Protein AF-V5NMB7-F1 (afdb_monomer)

Radius of gyration: 21.61 Å; Cα contacts (8 Å, |Δi|>4): 134; chains: 1; bounding box: 45×35×63 Å

pLDDT: mean 94.4, std 3.82, range [78.25, 98.12]

Structure (mmCIF, N/CA/C/O backbone):
data_AF-V5NMB7-F1
#
_entry.id   AF-V5NMB7-F1
#
loop_
_atom_site.group_PDB
_atom_site.id
_atom_site.type_symbol
_atom_site.label_atom_id
_atom_site.label_alt_id
_atom_site.label_comp_id
_atom_site.label_asym_id
_atom_site.label_entity_id
_atom_site.label_seq_id
_atom_site.pdbx_PDB_ins_code
_atom_site.Cartn_x
_atom_site.Cartn_y
_atom_site.Cartn_z
_atom_site.occupancy
_atom_site.B_iso_or_equiv
_atom_site.auth_seq_id
_atom_site.auth_comp_id
_atom_site.auth_asym_id
_atom_site.auth_atom_id
_atom_site.pdbx_PDB_model_num
ATOM 1 N N . MET A 1 1 ? -9.834 7.068 7.062 1.00 88.38 1 MET A N 1
ATOM 2 C CA . MET A 1 1 ? -8.842 6.487 7.999 1.00 88.38 1 MET A CA 1
ATOM 3 C C . MET A 1 1 ? -8.602 7.388 9.210 1.00 88.38 1 MET A C 1
ATOM 5 O O . MET A 1 1 ? -8.716 6.887 10.316 1.00 88.38 1 MET A O 1
ATOM 9 N N . SER A 1 2 ? -8.350 8.694 9.045 1.00 93.56 2 SER A N 1
ATOM 10 C CA . SER A 1 2 ? -8.258 9.642 10.178 1.00 93.56 2 SER A CA 1
ATOM 11 C C . SER A 1 2 ? -9.502 9.631 11.075 1.00 93.56 2 SER A C 1
ATOM 13 O O . SER A 1 2 ? -9.373 9.558 12.288 1.00 93.56 2 SER A O 1
ATOM 15 N N . GLU A 1 3 ? -10.694 9.597 10.480 1.00 96.88 3 GLU A N 1
ATOM 16 C CA . GLU A 1 3 ? -11.967 9.480 11.206 1.00 96.88 3 GLU A CA 1
ATOM 17 C C . GLU A 1 3 ? -12.071 8.182 12.029 1.00 96.88 3 GLU A C 1
ATOM 19 O O . GLU A 1 3 ? -12.501 8.206 13.176 1.00 96.88 3 GLU A O 1
ATOM 24 N N . MET A 1 4 ? -11.595 7.048 11.498 1.00 95.44 4 MET A N 1
ATOM 25 C CA . MET A 1 4 ? -11.553 5.784 12.252 1.00 95.44 4 MET A CA 1
ATOM 26 C C . MET A 1 4 ? -10.613 5.877 13.459 1.00 95.44 4 MET A C 1
ATOM 28 O O . MET A 1 4 ? -10.926 5.340 14.517 1.00 95.44 4 MET A O 1
ATOM 32 N N . ILE A 1 5 ? -9.472 6.560 13.308 1.00 96.12 5 ILE A N 1
ATOM 33 C CA . ILE A 1 5 ? -8.516 6.791 14.401 1.00 96.12 5 ILE A CA 1
ATOM 34 C C . ILE A 1 5 ? -9.138 7.700 15.467 1.00 96.12 5 ILE A C 1
ATOM 36 O O . ILE A 1 5 ? -9.003 7.411 16.655 1.00 96.12 5 ILE A O 1
ATOM 40 N N . ASP A 1 6 ? -9.842 8.759 15.058 1.00 96.38 6 ASP A N 1
ATOM 41 C CA . ASP A 1 6 ? -10.541 9.665 15.974 1.00 96.38 6 ASP A CA 1
ATOM 42 C C . ASP A 1 6 ? -11.610 8.920 16.787 1.00 96.38 6 ASP A C 1
ATOM 44 O O . ASP A 1 6 ? -11.565 8.921 18.019 1.00 96.38 6 ASP A O 1
ATOM 48 N N . TYR A 1 7 ? -12.489 8.157 16.128 1.00 97.50 7 TYR A N 1
ATOM 49 C CA . TYR A 1 7 ? -13.471 7.327 16.829 1.00 97.50 7 TYR A CA 1
ATOM 50 C C . TYR A 1 7 ? -12.817 6.283 17.740 1.00 97.50 7 TYR A C 1
ATOM 52 O O . TYR A 1 7 ? -13.230 6.122 18.888 1.00 97.50 7 TYR A O 1
ATOM 60 N N . ALA A 1 8 ? -11.765 5.599 17.287 1.00 97.25 8 ALA A N 1
ATOM 61 C CA . ALA A 1 8 ? -11.041 4.642 18.120 1.00 97.25 8 ALA A CA 1
ATOM 62 C C . ALA A 1 8 ? -10.411 5.308 19.358 1.00 97.25 8 ALA A C 1
ATOM 64 O O . ALA A 1 8 ? -10.400 4.714 20.439 1.00 97.25 8 ALA A O 1
ATOM 65 N N . LYS A 1 9 ? -9.940 6.557 19.244 1.00 96.19 9 LYS A N 1
ATOM 66 C CA . LYS A 1 9 ? -9.441 7.346 20.378 1.00 96.19 9 LYS A CA 1
ATOM 67 C C . LYS A 1 9 ? -10.559 7.746 21.341 1.00 96.19 9 LYS A C 1
ATOM 69 O O . LYS A 1 9 ? -10.348 7.670 22.555 1.00 96.19 9 LYS A O 1
ATOM 74 N N . GLN A 1 10 ? -11.711 8.169 20.820 1.00 97.12 10 GLN A N 1
ATOM 75 C CA . GLN A 1 10 ? -12.894 8.535 21.611 1.00 97.12 10 GLN A CA 1
ATOM 76 C C . GLN A 1 10 ? -13.453 7.333 22.382 1.00 97.12 10 GLN A C 1
ATOM 78 O O . GLN A 1 10 ? -13.826 7.465 23.544 1.00 97.12 10 GLN A O 1
ATOM 83 N N . LEU A 1 11 ? -13.431 6.147 21.768 1.00 97.56 11 LEU A N 1
ATOM 84 C CA . LEU A 1 11 ? -13.843 4.881 22.382 1.00 97.56 11 LEU A CA 1
ATOM 85 C C . LEU A 1 11 ? -12.781 4.273 23.317 1.00 97.56 11 LEU A C 1
ATOM 87 O O 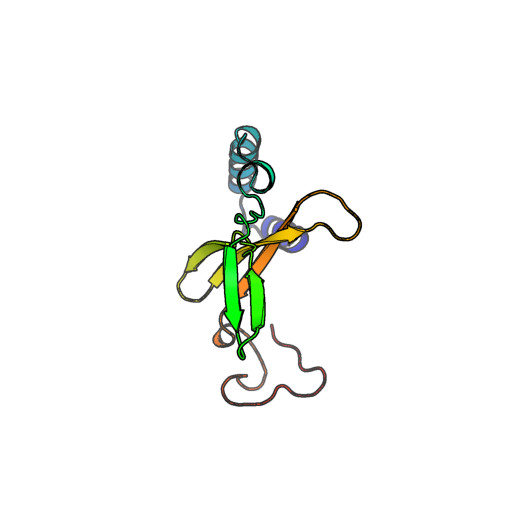. LEU A 1 11 ? -13.021 3.226 23.912 1.00 97.56 11 LEU A O 1
ATOM 91 N N . GLY A 1 12 ? -11.603 4.892 23.445 1.00 96.69 12 GLY A N 1
ATOM 92 C CA . GLY A 1 12 ? -10.519 4.403 24.304 1.00 96.69 12 GLY A CA 1
ATOM 93 C C . GLY A 1 12 ? -9.778 3.168 23.777 1.00 96.69 12 GLY A C 1
ATOM 94 O O . GLY A 1 12 ? -8.996 2.580 24.516 1.00 96.69 12 GLY A O 1
ATOM 95 N N . LEU A 1 13 ? -9.983 2.789 22.510 1.00 97.31 13 LEU A N 1
ATOM 96 C CA . LEU A 1 13 ? -9.273 1.683 21.848 1.00 97.31 13 LEU A CA 1
ATOM 97 C C . LEU A 1 13 ? -7.819 2.049 21.514 1.00 97.31 13 LEU A C 1
ATOM 99 O O . LEU A 1 13 ? -6.967 1.175 21.394 1.00 97.31 13 LEU A O 1
ATOM 103 N N . ILE A 1 14 ? -7.539 3.346 21.370 1.00 96.62 14 ILE A N 1
ATOM 104 C CA . ILE A 1 14 ? -6.195 3.900 21.195 1.00 96.62 14 ILE A CA 1
ATOM 105 C C . ILE A 1 14 ? -5.903 4.811 22.390 1.00 96.62 14 ILE A C 1
ATOM 107 O O . ILE A 1 14 ? -6.714 5.673 22.744 1.00 96.62 14 ILE A O 1
ATOM 111 N N . SER A 1 15 ? -4.742 4.645 23.025 1.00 96.56 15 SER A N 1
ATOM 112 C CA . SER A 1 15 ? -4.322 5.537 24.110 1.00 96.56 15 SER A CA 1
ATOM 113 C C . SER A 1 15 ? -3.740 6.847 23.564 1.00 96.56 15 SER A C 1
ATOM 115 O O . SER A 1 15 ? -3.290 6.921 22.419 1.00 96.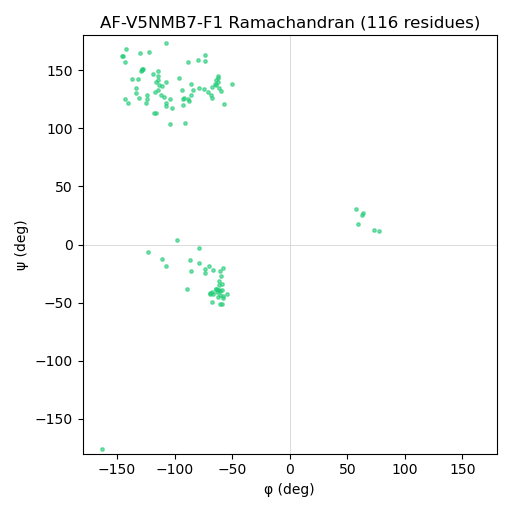56 15 SER A O 1
ATOM 117 N N . LEU A 1 16 ? -3.726 7.903 24.384 1.00 96.44 16 LEU A N 1
ATOM 118 C CA . LEU A 1 16 ? -3.032 9.145 24.018 1.00 96.44 16 LEU A CA 1
ATOM 119 C C . LEU A 1 16 ? -1.528 8.898 23.815 1.00 96.44 16 LEU A C 1
ATOM 121 O O . LEU A 1 16 ? -0.950 9.389 22.851 1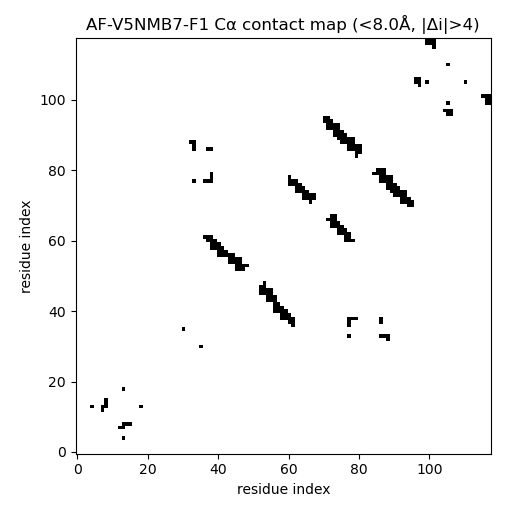.00 96.44 16 LEU A O 1
ATOM 125 N N . GLU A 1 17 ? -0.932 8.062 24.664 1.00 97.44 17 GLU A N 1
ATOM 126 C CA . GLU A 1 17 ? 0.480 7.689 24.589 1.00 97.44 17 GLU A CA 1
ATOM 127 C C . GLU A 1 17 ? 0.841 7.040 23.242 1.00 97.44 17 GLU A C 1
ATOM 129 O O . GLU A 1 17 ? 1.880 7.356 22.662 1.00 97.44 17 GLU A O 1
ATOM 134 N N . ASN A 1 18 ? -0.031 6.188 22.680 1.00 95.69 18 ASN A N 1
ATOM 135 C CA . ASN A 1 18 ? 0.189 5.617 21.346 1.00 95.69 18 ASN A CA 1
ATOM 136 C C . ASN A 1 18 ? 0.329 6.711 20.276 1.00 95.69 18 ASN A C 1
ATOM 138 O O . ASN A 1 18 ? 1.229 6.632 19.441 1.00 95.69 18 ASN A O 1
ATOM 142 N N . LEU A 1 19 ? -0.533 7.732 20.309 1.00 96.69 19 LEU A N 1
ATOM 143 C CA . LEU A 1 19 ? -0.501 8.835 19.345 1.00 96.69 19 LEU A CA 1
ATOM 144 C C . LEU A 1 19 ? 0.738 9.716 19.533 1.00 96.69 19 LEU A C 1
ATOM 146 O O . LEU A 1 19 ? 1.388 10.075 18.553 1.00 96.69 19 LEU A O 1
ATOM 150 N N . GLU A 1 20 ? 1.109 10.014 20.779 1.00 97.69 20 GLU A N 1
ATOM 151 C CA . GLU A 1 20 ? 2.327 10.771 21.092 1.00 97.69 20 GLU A CA 1
ATOM 152 C C . GLU A 1 20 ? 3.592 10.044 20.626 1.00 97.69 20 GLU A C 1
ATOM 154 O O . GLU A 1 20 ? 4.521 10.667 20.108 1.00 97.69 20 GLU A O 1
ATOM 159 N N . ASN A 1 21 ? 3.633 8.720 20.775 1.00 97.50 21 ASN A N 1
ATOM 160 C CA . ASN A 1 21 ? 4.750 7.906 20.311 1.00 97.50 21 ASN A CA 1
ATOM 161 C C . ASN A 1 21 ? 4.847 7.895 18.781 1.00 97.50 21 ASN A C 1
ATOM 163 O O . ASN A 1 21 ? 5.950 8.024 18.246 1.00 97.50 21 ASN A O 1
ATOM 167 N N . ILE A 1 22 ? 3.713 7.808 18.074 1.00 96.88 22 ILE A N 1
ATOM 168 C CA . ILE A 1 22 ? 3.675 7.919 16.609 1.00 96.88 22 ILE A CA 1
ATOM 169 C C . ILE A 1 22 ? 4.164 9.302 16.165 1.00 96.88 22 ILE A C 1
ATOM 171 O O . ILE A 1 22 ? 5.000 9.384 15.268 1.00 96.88 22 ILE A O 1
ATOM 175 N N . LEU A 1 23 ? 3.717 10.381 16.814 1.00 97.31 23 LEU A N 1
ATOM 176 C CA . LEU A 1 23 ? 4.166 11.738 16.496 1.00 97.31 23 LEU A CA 1
ATOM 177 C C . LEU A 1 23 ? 5.686 11.879 16.660 1.00 97.31 23 LEU A C 1
ATOM 179 O O . LEU A 1 23 ? 6.374 12.256 15.714 1.00 97.31 23 LEU A O 1
ATOM 183 N N . LYS A 1 24 ? 6.228 11.476 17.817 1.00 97.75 24 LYS A N 1
ATOM 184 C CA . LYS A 1 24 ? 7.678 11.499 18.087 1.00 97.75 24 LYS A CA 1
ATOM 185 C C . LYS A 1 24 ? 8.473 10.655 17.091 1.00 97.75 24 LYS A C 1
ATOM 187 O O . LYS A 1 24 ? 9.626 10.972 16.797 1.00 97.75 24 LYS A O 1
ATOM 192 N N . TYR A 1 25 ? 7.901 9.547 16.618 1.00 97.06 25 TYR A N 1
ATOM 193 C CA . TYR A 1 25 ? 8.510 8.731 15.575 1.00 97.06 25 TYR A CA 1
ATOM 194 C C . TYR A 1 25 ? 8.544 9.483 14.240 1.00 97.06 25 TYR A C 1
ATOM 196 O O . TYR A 1 25 ? 9.613 9.553 13.632 1.00 97.06 25 TYR A O 1
ATOM 204 N N . LEU A 1 26 ? 7.420 10.069 13.813 1.00 96.31 26 LEU A N 1
ATOM 205 C CA . LEU A 1 26 ? 7.290 10.799 12.548 1.00 96.31 26 LEU A CA 1
ATOM 206 C C . LEU A 1 26 ? 8.192 12.037 12.490 1.00 96.31 26 LEU A C 1
ATOM 208 O O . LEU A 1 26 ? 8.849 12.254 11.478 1.00 96.31 26 LEU A O 1
ATOM 212 N N . GLU A 1 27 ? 8.309 12.792 13.584 1.00 96.88 27 GLU A N 1
ATOM 213 C CA . GLU A 1 27 ? 9.181 13.977 13.676 1.00 96.88 27 GLU A CA 1
ATOM 214 C C . GLU A 1 27 ? 10.665 13.664 13.431 1.00 96.88 27 GLU A C 1
ATOM 216 O O . GLU A 1 27 ? 11.431 14.523 12.994 1.00 96.88 27 GLU A O 1
ATOM 221 N N . LYS A 1 28 ? 11.092 12.427 13.707 1.00 96.56 28 LYS A N 1
ATOM 222 C CA . LYS A 1 28 ? 12.474 11.981 13.490 1.00 96.56 28 LYS A CA 1
ATOM 223 C C . LYS A 1 28 ? 12.717 11.461 12.074 1.00 96.56 28 LYS A C 1
ATOM 225 O O . LYS A 1 28 ? 13.880 11.268 11.708 1.00 96.56 28 LYS A O 1
ATOM 230 N N . GLN A 1 29 ? 11.666 11.206 11.292 1.00 95.19 29 GLN A N 1
ATOM 231 C CA . GLN A 1 29 ? 11.815 10.617 9.966 1.00 95.19 29 GLN A CA 1
ATOM 232 C C . GLN A 1 29 ? 12.350 11.636 8.964 1.00 95.19 29 GLN A 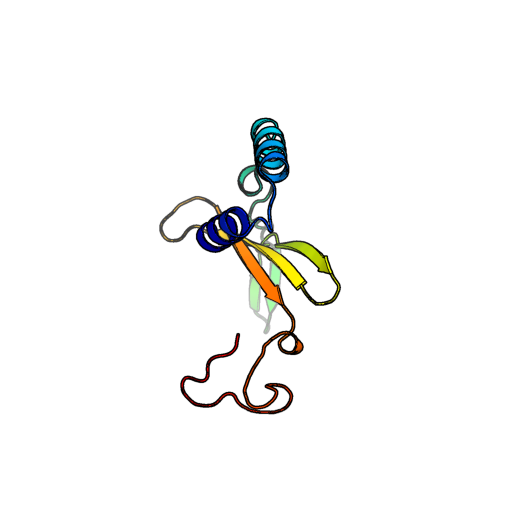C 1
ATOM 234 O O . GLN A 1 29 ? 11.885 12.768 8.870 1.00 95.19 29 GLN A O 1
ATOM 239 N N . LYS A 1 30 ? 13.343 11.197 8.191 1.00 93.88 30 LYS A N 1
ATOM 240 C CA . LYS A 1 30 ? 13.931 11.957 7.075 1.00 93.88 30 LYS A CA 1
ATOM 241 C C . LYS A 1 30 ? 13.861 11.205 5.749 1.00 93.88 30 LYS A C 1
ATOM 243 O O . LYS A 1 30 ? 14.264 11.738 4.724 1.00 93.88 30 LYS A O 1
ATOM 248 N N . GLN A 1 31 ? 13.414 9.951 5.784 1.00 92.50 31 GLN A N 1
ATOM 249 C CA . GLN A 1 31 ? 13.319 9.087 4.618 1.00 92.50 31 GLN A CA 1
ATOM 250 C C . GLN A 1 31 ? 11.861 9.001 4.196 1.00 92.50 31 GLN A C 1
ATOM 252 O O . GLN A 1 31 ? 11.061 8.310 4.824 1.00 92.50 31 GLN A O 1
ATOM 257 N N . PHE A 1 32 ? 11.527 9.718 3.129 1.00 91.50 32 PHE A N 1
ATOM 258 C CA . PHE A 1 32 ? 10.207 9.662 2.521 1.00 91.50 32 PHE A CA 1
ATOM 259 C C . PHE A 1 32 ? 10.221 8.695 1.345 1.00 91.50 32 PHE A C 1
ATOM 261 O O . PHE A 1 32 ? 11.204 8.595 0.610 1.00 91.50 32 PHE A O 1
ATOM 268 N N . ILE A 1 33 ? 9.119 7.973 1.167 1.00 92.44 33 ILE A N 1
ATOM 269 C CA . ILE A 1 33 ? 8.989 6.964 0.113 1.00 92.44 33 ILE A CA 1
ATOM 270 C C . ILE A 1 33 ? 9.220 7.595 -1.267 1.00 92.44 33 ILE A C 1
ATOM 272 O O . ILE A 1 33 ? 10.000 7.072 -2.057 1.00 92.44 33 ILE A O 1
ATOM 276 N N . GLU A 1 34 ? 8.607 8.748 -1.531 1.00 87.56 34 GLU A N 1
ATOM 277 C CA . GLU A 1 34 ? 8.700 9.428 -2.830 1.00 87.56 34 GLU A CA 1
ATOM 278 C C . GLU A 1 34 ? 10.111 9.948 -3.151 1.00 87.56 34 GLU A C 1
ATOM 280 O O . GLU A 1 34 ? 10.449 10.089 -4.323 1.00 87.56 34 GLU A O 1
ATOM 285 N N . ASP A 1 35 ? 10.954 10.160 -2.135 1.00 89.12 35 ASP A N 1
ATOM 286 C CA . ASP A 1 35 ? 12.349 10.585 -2.315 1.00 89.12 35 ASP A CA 1
ATOM 287 C C . ASP A 1 35 ? 13.303 9.404 -2.551 1.00 89.12 35 ASP A C 1
ATOM 289 O O . ASP A 1 35 ? 14.395 9.579 -3.089 1.00 89.12 35 ASP A O 1
ATOM 293 N N . ASN A 1 36 ? 12.917 8.198 -2.123 1.00 90.75 36 ASN A N 1
ATOM 294 C CA . ASN A 1 36 ? 13.787 7.017 -2.127 1.00 90.75 36 ASN A CA 1
ATOM 295 C C . ASN A 1 36 ? 13.406 5.989 -3.202 1.00 90.75 36 ASN A C 1
ATOM 297 O O . ASN A 1 36 ? 14.231 5.149 -3.563 1.00 90.75 36 ASN A O 1
ATOM 301 N N . PHE A 1 37 ? 12.184 6.050 -3.733 1.00 91.56 37 PHE A N 1
ATOM 302 C CA . PHE A 1 37 ? 11.688 5.115 -4.738 1.00 91.56 37 PHE A CA 1
ATOM 303 C C . PHE A 1 37 ? 11.196 5.864 -5.972 1.00 91.56 37 PHE A C 1
ATOM 305 O O . PHE A 1 37 ? 10.282 6.680 -5.903 1.00 91.56 37 PHE A O 1
ATOM 312 N N . MET A 1 38 ? 11.788 5.547 -7.125 1.00 90.56 38 MET A N 1
ATOM 313 C CA . MET A 1 38 ? 11.493 6.210 -8.393 1.00 90.56 38 MET A CA 1
ATOM 314 C C . MET A 1 38 ? 11.158 5.198 -9.483 1.00 90.56 38 MET A C 1
ATOM 316 O O . MET A 1 38 ? 11.674 4.078 -9.504 1.00 90.56 38 MET A O 1
ATOM 320 N N . ILE A 1 39 ? 10.327 5.625 -10.430 1.00 94.06 39 ILE A N 1
ATOM 321 C CA . ILE A 1 39 ? 10.103 4.889 -11.672 1.00 94.06 39 ILE A CA 1
ATOM 322 C C . ILE A 1 39 ? 11.385 4.962 -12.498 1.00 94.06 39 ILE A C 1
ATOM 324 O O . ILE A 1 39 ? 11.928 6.044 -12.727 1.00 94.06 39 ILE A O 1
ATOM 328 N N . THR A 1 40 ? 11.871 3.811 -12.952 1.00 94.50 40 THR A N 1
ATOM 329 C CA . THR A 1 40 ? 13.103 3.730 -13.745 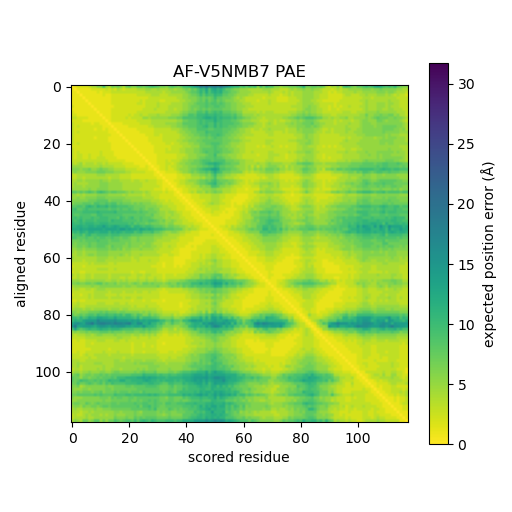1.00 94.50 40 THR A CA 1
ATOM 330 C C . THR A 1 40 ? 12.803 3.262 -15.158 1.00 94.50 40 THR A C 1
ATOM 332 O O . THR A 1 40 ? 11.854 2.514 -15.395 1.00 94.50 40 THR A O 1
ATOM 335 N N . ARG A 1 41 ? 13.615 3.717 -16.114 1.00 95.50 41 ARG A N 1
ATOM 336 C CA . ARG A 1 41 ? 13.554 3.300 -17.515 1.00 95.50 41 ARG A CA 1
ATOM 337 C C . ARG A 1 41 ? 14.909 2.754 -17.937 1.00 95.50 41 ARG A C 1
ATOM 339 O O . ARG A 1 41 ? 15.926 3.432 -17.804 1.00 95.50 41 ARG A O 1
ATOM 346 N N . GLU A 1 42 ? 14.916 1.536 -18.456 1.00 96.56 42 GLU A N 1
ATOM 347 C CA . GLU A 1 42 ? 16.129 0.903 -18.965 1.00 96.56 42 GLU A CA 1
ATOM 348 C C . GLU A 1 42 ? 16.559 1.506 -20.308 1.00 96.56 42 GLU A C 1
ATOM 350 O O . GLU A 1 42 ? 15.753 2.054 -21.066 1.00 96.56 42 GLU A O 1
ATOM 355 N N . ARG A 1 43 ? 17.845 1.365 -20.645 1.00 96.69 43 ARG A N 1
ATOM 356 C CA . ARG A 1 43 ? 18.343 1.728 -21.979 1.00 96.69 43 ARG A CA 1
ATOM 357 C C . ARG A 1 43 ? 17.676 0.869 -23.052 1.00 96.69 43 ARG A C 1
ATOM 359 O O . ARG A 1 43 ? 17.455 -0.323 -22.837 1.00 96.69 43 ARG A O 1
ATOM 366 N N . PHE A 1 44 ? 17.432 1.477 -24.209 1.00 97.56 44 PHE A N 1
ATOM 367 C CA . PHE A 1 44 ? 16.900 0.784 -25.374 1.00 97.56 44 PHE A CA 1
ATOM 368 C C . PHE A 1 44 ? 17.852 -0.310 -25.861 1.00 97.56 44 PHE A C 1
ATOM 370 O O . PHE A 1 44 ? 19.076 -0.162 -25.807 1.00 97.56 44 PHE A O 1
ATOM 377 N N . ARG A 1 45 ? 17.277 -1.417 -26.328 1.00 96.75 45 ARG A N 1
ATOM 378 C CA . ARG A 1 45 ? 17.995 -2.530 -26.952 1.00 96.75 45 ARG A CA 1
ATOM 379 C C . ARG A 1 45 ? 17.230 -2.992 -28.180 1.00 96.75 45 ARG A C 1
ATOM 381 O O . ARG A 1 45 ? 16.001 -3.040 -28.148 1.00 96.75 45 ARG A O 1
ATOM 388 N N . LEU A 1 46 ? 17.961 -3.365 -29.226 1.00 97.44 46 LEU A N 1
ATOM 389 C CA . LEU A 1 46 ? 17.370 -3.978 -30.408 1.00 97.44 46 LEU A CA 1
ATOM 390 C C . LEU A 1 46 ? 16.649 -5.275 -30.014 1.00 97.44 46 LEU A C 1
ATOM 392 O O . LEU A 1 46 ? 17.197 -6.107 -29.284 1.00 97.44 46 LEU A O 1
ATOM 396 N N . HIS A 1 47 ? 15.421 -5.435 -30.484 1.00 97.50 47 HIS A N 1
ATOM 397 C CA . HIS A 1 47 ? 14.567 -6.574 -30.207 1.00 97.50 47 HIS A CA 1
ATOM 398 C C . HIS A 1 47 ? 13.804 -6.971 -31.469 1.00 97.50 47 HIS A C 1
ATOM 400 O O . HIS A 1 47 ? 13.055 -6.173 -32.023 1.00 97.50 47 HIS A O 1
ATOM 406 N N . GLN A 1 48 ? 13.981 -8.215 -31.902 1.00 97.62 48 GLN A N 1
ATOM 407 C CA . GLN A 1 48 ? 13.280 -8.779 -33.050 1.00 97.62 48 GLN A CA 1
ATOM 408 C C . GLN A 1 48 ? 11.958 -9.407 -32.615 1.00 97.62 48 GLN A C 1
ATOM 410 O O . GLN A 1 48 ? 11.940 -10.290 -31.754 1.00 97.62 48 GLN A O 1
ATOM 415 N N . PHE A 1 49 ? 10.859 -8.985 -33.237 1.00 97.00 49 PHE A N 1
ATOM 416 C CA . PHE A 1 49 ? 9.533 -9.553 -33.010 1.00 97.00 49 PHE A CA 1
ATOM 417 C C . PHE A 1 49 ? 8.745 -9.595 -34.323 1.00 97.00 49 PHE A C 1
ATOM 419 O O . PHE A 1 49 ? 8.606 -8.588 -35.011 1.00 97.00 49 PHE A O 1
ATOM 426 N N . GLY A 1 50 ? 8.249 -10.777 -34.705 1.00 96.62 50 GLY A N 1
ATOM 427 C CA . GLY A 1 50 ? 7.500 -10.946 -35.958 1.00 96.62 50 GLY A CA 1
ATOM 428 C C . GLY A 1 50 ? 8.313 -10.673 -37.234 1.00 96.62 50 GLY A C 1
ATOM 429 O O . GLY A 1 50 ? 7.734 -10.275 -38.238 1.00 96.62 50 GLY A O 1
ATOM 430 N N . GLY A 1 51 ? 9.639 -10.852 -37.195 1.00 96.44 51 GLY A N 1
ATOM 431 C CA . GLY A 1 51 ? 10.537 -10.578 -38.327 1.00 96.44 51 GLY A CA 1
ATOM 432 C C . GLY A 1 51 ? 10.855 -9.094 -38.548 1.00 96.44 51 GLY A C 1
ATOM 433 O O . GLY A 1 51 ? 11.403 -8.744 -39.591 1.00 96.44 51 GLY A O 1
ATOM 434 N N . MET A 1 52 ? 10.499 -8.229 -37.595 1.00 97.69 52 MET A N 1
ATOM 435 C CA . MET A 1 52 ? 10.797 -6.797 -37.603 1.00 97.69 52 MET A CA 1
ATOM 436 C C . MET A 1 52 ? 11.661 -6.409 -36.397 1.00 97.69 52 MET A C 1
ATOM 438 O O . MET A 1 52 ? 11.514 -6.967 -35.307 1.00 97.69 52 MET A O 1
ATOM 442 N N . ASP A 1 53 ? 12.531 -5.419 -36.598 1.00 97.81 53 ASP A N 1
ATOM 443 C CA . ASP A 1 53 ? 13.376 -4.823 -35.562 1.00 97.81 53 ASP A CA 1
ATOM 444 C C . ASP A 1 53 ? 12.637 -3.727 -34.779 1.00 97.81 53 ASP A C 1
ATOM 446 O O . ASP A 1 53 ? 12.044 -2.820 -35.365 1.00 97.81 53 ASP A O 1
ATOM 450 N N . PHE A 1 54 ? 12.736 -3.769 -33.449 1.00 98.12 54 PHE A N 1
ATOM 451 C CA . PHE A 1 54 ? 12.230 -2.751 -32.526 1.00 98.12 54 PHE A CA 1
ATOM 452 C C . PHE A 1 54 ? 13.318 -2.287 -31.557 1.00 98.12 54 PHE A C 1
ATOM 454 O O . PHE A 1 54 ? 14.179 -3.065 -31.151 1.00 98.12 54 PHE A O 1
ATOM 461 N N . GLU A 1 55 ? 13.231 -1.042 -31.094 1.00 97.50 55 GLU A N 1
ATOM 462 C CA . GLU A 1 55 ? 13.968 -0.586 -29.915 1.00 97.50 55 GLU A CA 1
ATOM 463 C C . GLU A 1 55 ? 13.112 -0.792 -28.664 1.00 97.50 55 GLU A C 1
ATOM 465 O O . GLU A 1 55 ? 12.164 -0.055 -28.394 1.00 97.50 55 GLU A O 1
ATOM 470 N N . LEU A 1 56 ? 13.444 -1.813 -27.879 1.00 97.25 56 LEU A N 1
ATOM 471 C CA . LEU A 1 56 ? 12.727 -2.143 -26.655 1.00 97.25 56 LEU A CA 1
ATOM 472 C C . LEU A 1 56 ? 13.386 -1.475 -25.447 1.00 97.25 56 LEU A C 1
ATOM 474 O O . LEU A 1 56 ? 14.591 -1.601 -25.234 1.00 97.25 56 LEU A O 1
ATOM 478 N N . SER A 1 57 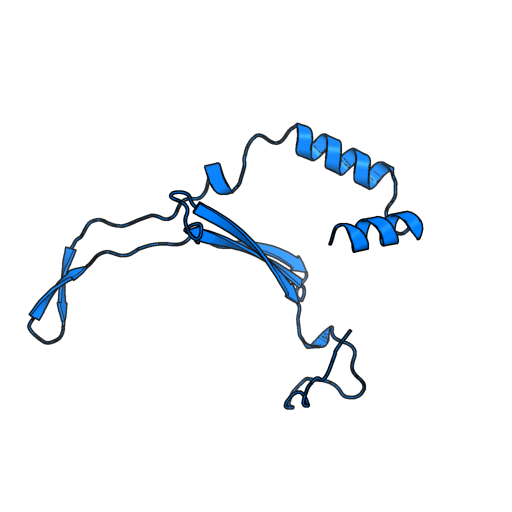? 12.577 -0.840 -24.604 1.00 97.19 57 SER A N 1
ATOM 479 C CA . SER A 1 57 ? 12.945 -0.401 -23.255 1.00 97.19 57 SER A CA 1
ATOM 480 C C . SER A 1 57 ? 11.896 -0.896 -22.260 1.00 97.19 57 SER A C 1
ATOM 482 O O . SER A 1 57 ? 10.725 -1.055 -22.610 1.00 97.19 57 SER A O 1
ATOM 484 N N . ARG A 1 58 ? 12.315 -1.157 -21.018 1.00 97.12 58 ARG A N 1
ATOM 485 C CA . ARG A 1 58 ? 11.426 -1.530 -19.913 1.00 97.12 58 ARG A CA 1
ATOM 486 C C . ARG A 1 58 ? 11.306 -0.379 -18.928 1.00 97.12 58 ARG A C 1
ATOM 488 O O . ARG A 1 58 ? 12.296 0.285 -18.622 1.00 97.12 58 ARG A O 1
ATOM 495 N N . ILE A 1 59 ? 10.090 -0.170 -18.435 1.00 96.00 59 ILE A N 1
ATOM 496 C CA . ILE A 1 59 ? 9.788 0.774 -17.361 1.00 96.00 59 ILE A CA 1
ATOM 497 C C . ILE A 1 59 ? 9.432 -0.042 -16.122 1.00 96.00 59 ILE A C 1
ATOM 499 O O . ILE A 1 59 ? 8.561 -0.910 -16.187 1.00 96.00 59 ILE A O 1
ATOM 503 N N . SER A 1 60 ? 10.104 0.240 -15.010 1.00 95.75 60 SER A N 1
ATOM 504 C CA . SER A 1 60 ? 9.931 -0.474 -13.747 1.00 95.75 60 SER A CA 1
ATOM 505 C C . SER A 1 60 ? 9.288 0.434 -12.708 1.00 95.75 60 SER A C 1
ATOM 507 O O . SER A 1 60 ? 9.770 1.539 -12.452 1.00 95.75 60 SER A O 1
ATOM 509 N N . TYR A 1 61 ? 8.218 -0.066 -12.093 1.00 96.12 61 TYR A N 1
ATOM 510 C CA . TYR A 1 61 ? 7.449 0.616 -11.056 1.00 96.12 61 TYR A CA 1
ATOM 511 C C . TYR A 1 61 ? 7.733 -0.034 -9.698 1.00 96.12 61 TYR A C 1
ATOM 513 O O . TYR A 1 61 ? 7.457 -1.227 -9.547 1.00 96.12 61 TYR A O 1
ATOM 521 N N . PRO A 1 62 ? 8.274 0.706 -8.716 1.00 96.31 62 PRO A N 1
ATOM 522 C CA . PRO A 1 62 ? 8.446 0.184 -7.367 1.00 96.31 62 PRO A CA 1
ATOM 523 C C . PRO A 1 62 ? 7.110 -0.174 -6.700 1.00 96.31 62 PRO A C 1
ATOM 525 O O . PRO A 1 62 ? 6.126 0.566 -6.804 1.00 96.31 62 PRO A O 1
ATOM 528 N N . LEU A 1 63 ? 7.119 -1.293 -5.975 1.00 96.69 63 LEU A N 1
ATOM 529 C CA . LEU A 1 63 ? 6.031 -1.786 -5.135 1.00 96.69 63 LEU A CA 1
ATOM 530 C C . LEU A 1 63 ? 6.602 -2.146 -3.764 1.00 96.69 63 LEU A C 1
ATOM 532 O O . LEU A 1 63 ? 7.549 -2.926 -3.671 1.00 96.69 63 LEU A O 1
ATOM 536 N N . LEU A 1 64 ? 6.019 -1.584 -2.711 1.00 97.62 64 LEU A N 1
ATOM 537 C CA . LEU A 1 64 ? 6.331 -1.913 -1.324 1.00 97.62 64 LEU A CA 1
ATOM 538 C C . LEU A 1 64 ? 5.139 -2.641 -0.711 1.00 97.62 64 LEU A C 1
ATOM 540 O O . LEU A 1 64 ? 4.001 -2.218 -0.900 1.00 97.62 64 LEU A O 1
ATOM 544 N N . ILE A 1 65 ? 5.404 -3.705 0.043 1.00 97.62 65 ILE A N 1
ATOM 545 C CA . ILE A 1 65 ? 4.374 -4.471 0.748 1.00 97.62 65 ILE A CA 1
ATOM 546 C C . ILE A 1 65 ? 4.738 -4.512 2.227 1.00 97.62 65 ILE A C 1
ATOM 548 O O . ILE A 1 65 ? 5.857 -4.885 2.585 1.00 97.62 65 ILE A O 1
ATOM 552 N N . HIS A 1 66 ? 3.785 -4.156 3.082 1.00 97.69 66 HIS A N 1
ATOM 553 C CA . HIS A 1 66 ? 3.876 -4.361 4.519 1.00 97.69 66 HIS A CA 1
ATOM 554 C C . HIS A 1 66 ? 2.748 -5.294 4.963 1.00 97.69 66 HIS A C 1
ATOM 556 O O . HIS A 1 66 ? 1.573 -4.946 4.875 1.00 97.69 66 HIS A O 1
ATOM 562 N N . SER A 1 67 ? 3.108 -6.493 5.418 1.00 97.19 67 SER A N 1
ATOM 563 C CA . SER A 1 67 ? 2.149 -7.448 5.975 1.00 97.19 67 SER A CA 1
ATOM 564 C C . SER A 1 67 ? 1.931 -7.158 7.458 1.00 97.19 67 SER A C 1
ATOM 566 O O . SER A 1 67 ? 2.898 -7.057 8.214 1.00 97.19 67 SER A O 1
ATOM 568 N N . PHE A 1 68 ? 0.666 -7.028 7.862 1.00 95.75 68 PHE A N 1
ATOM 569 C CA . PHE A 1 68 ? 0.283 -6.928 9.271 1.00 95.75 68 PHE A CA 1
ATOM 570 C C . PHE A 1 68 ? 0.033 -8.318 9.866 1.00 95.75 68 PHE A C 1
ATOM 572 O O . PHE A 1 68 ? 0.368 -8.567 11.023 1.00 95.75 68 PHE A O 1
ATOM 579 N N . ASN A 1 69 ? -0.570 -9.211 9.076 1.00 94.69 69 ASN A N 1
ATOM 580 C CA . ASN A 1 69 ? -0.810 -10.621 9.376 1.00 94.69 69 ASN A CA 1
ATOM 581 C C . ASN A 1 69 ? -1.134 -11.386 8.072 1.00 94.69 69 ASN A C 1
ATOM 583 O O . ASN A 1 69 ? -1.111 -10.808 6.986 1.00 94.69 69 ASN A O 1
ATOM 587 N N . ASP A 1 70 ? -1.469 -12.674 8.175 1.00 92.25 70 ASP A N 1
ATOM 588 C CA . ASP A 1 70 ? -1.733 -13.544 7.015 1.00 92.25 70 ASP A CA 1
ATOM 589 C C . ASP A 1 70 ? -2.898 -13.083 6.123 1.00 92.25 70 ASP A C 1
ATOM 591 O O . ASP A 1 70 ? -2.952 -13.435 4.945 1.00 92.25 70 ASP A O 1
ATOM 595 N N . ASN A 1 71 ? -3.822 -12.286 6.661 1.00 94.38 71 ASN A N 1
ATOM 596 C CA . ASN A 1 71 ? -5.026 -11.860 5.959 1.00 94.38 71 ASN A CA 1
ATOM 597 C C . ASN A 1 71 ? -5.048 -10.373 5.613 1.00 94.38 71 ASN A C 1
ATOM 599 O O . ASN A 1 71 ? -5.927 -9.980 4.850 1.00 94.38 71 ASN A O 1
ATOM 603 N N . GLN A 1 72 ? -4.146 -9.557 6.167 1.00 96.88 72 GLN A N 1
ATOM 604 C CA . GLN A 1 72 ? -4.158 -8.100 6.035 1.00 96.88 72 GLN A CA 1
ATOM 605 C C . GLN A 1 72 ? -2.774 -7.559 5.699 1.00 96.88 72 GLN A C 1
ATOM 607 O O . GLN A 1 72 ? -1.784 -7.821 6.390 1.00 96.88 72 GLN A O 1
ATOM 612 N N . LEU A 1 73 ? -2.719 -6.722 4.670 1.00 97.88 73 LEU A N 1
ATOM 613 C CA . LEU A 1 73 ? -1.495 -6.066 4.233 1.00 97.88 73 LEU A CA 1
ATOM 614 C C . LEU A 1 73 ? -1.781 -4.664 3.706 1.00 97.88 73 LEU A C 1
ATOM 616 O O . LEU A 1 73 ? -2.912 -4.321 3.359 1.00 97.88 73 LEU A O 1
ATOM 620 N N . SER A 1 74 ? -0.737 -3.853 3.620 1.00 98.00 74 SER A N 1
ATOM 621 C CA . SER A 1 74 ? -0.751 -2.641 2.817 1.00 98.00 74 SER A CA 1
ATOM 622 C C . SER A 1 74 ? 0.227 -2.733 1.657 1.00 98.00 74 SER A C 1
ATOM 624 O O . SER A 1 74 ? 1.338 -3.253 1.782 1.00 98.00 74 SER A O 1
ATOM 626 N N . GLU A 1 75 ? -0.199 -2.194 0.522 1.00 98.00 75 GLU A N 1
ATOM 627 C CA . GLU A 1 75 ? 0.618 -2.053 -0.676 1.00 98.00 75 GLU A CA 1
ATOM 628 C C . GLU A 1 75 ? 0.827 -0.573 -0.956 1.00 98.00 75 GLU A C 1
ATOM 630 O O . GLU A 1 75 ? -0.121 0.212 -0.940 1.00 98.00 75 GLU A O 1
ATOM 635 N N . ILE A 1 76 ? 2.067 -0.185 -1.233 1.00 97.81 76 ILE A N 1
ATOM 636 C CA . ILE A 1 76 ? 2.395 1.160 -1.693 1.00 97.81 76 ILE A CA 1
ATOM 637 C C . ILE A 1 76 ? 2.962 1.046 -3.099 1.00 97.81 76 ILE A C 1
ATOM 639 O O . ILE A 1 76 ? 4.043 0.492 -3.308 1.00 97.81 76 ILE A O 1
ATOM 643 N N . VAL A 1 77 ? 2.215 1.575 -4.063 1.00 96.38 77 VAL A N 1
ATOM 644 C CA . VAL A 1 77 ? 2.573 1.563 -5.481 1.00 96.38 77 VAL A CA 1
ATOM 645 C C . VAL A 1 77 ? 3.050 2.952 -5.878 1.00 96.38 77 VAL A C 1
ATOM 647 O O . VAL A 1 77 ? 2.317 3.927 -5.711 1.00 96.38 77 VAL A O 1
ATOM 650 N N . ILE A 1 78 ? 4.250 3.054 -6.448 1.00 95.44 78 ILE A N 1
ATOM 651 C CA . ILE A 1 78 ? 4.746 4.323 -6.992 1.00 95.44 78 ILE A CA 1
ATOM 652 C C . ILE A 1 78 ? 4.275 4.462 -8.437 1.00 95.44 78 ILE A C 1
ATOM 654 O O . ILE A 1 78 ? 4.537 3.591 -9.267 1.00 95.44 78 ILE A O 1
ATOM 658 N N . ARG A 1 79 ? 3.571 5.553 -8.744 1.00 93.56 79 ARG A N 1
ATOM 659 C CA . ARG A 1 79 ? 3.024 5.867 -10.075 1.00 93.56 79 ARG A CA 1
ATOM 660 C C . ARG A 1 79 ? 3.397 7.278 -10.501 1.00 93.56 79 ARG A C 1
ATOM 662 O O . ARG A 1 79 ? 3.813 8.089 -9.682 1.00 93.56 79 ARG A O 1
ATOM 669 N N . GLU A 1 80 ? 3.246 7.588 -11.781 1.00 91.19 80 GLU A N 1
ATOM 670 C CA . GLU A 1 80 ? 3.308 8.963 -12.262 1.00 91.19 80 GLU A CA 1
ATOM 671 C C . GLU A 1 80 ? 2.150 9.774 -11.670 1.00 91.19 80 GLU A C 1
ATOM 673 O O . GLU A 1 80 ? 1.025 9.285 -11.515 1.00 91.19 80 GLU A O 1
ATOM 678 N N . GLN A 1 81 ? 2.423 11.028 -11.325 1.00 88.12 81 GLN A N 1
ATOM 679 C CA . GLN A 1 81 ? 1.399 11.952 -10.870 1.00 88.12 81 GLN A CA 1
ATOM 680 C C . GLN A 1 81 ? 0.494 12.352 -12.041 1.00 88.12 81 GLN A C 1
ATOM 682 O O . GLN A 1 81 ? 0.970 12.746 -13.106 1.00 88.12 81 GLN A O 1
ATOM 687 N N . GLN A 1 82 ? -0.826 12.289 -11.853 1.00 82.75 82 GLN A N 1
ATOM 688 C CA . GLN A 1 82 ? -1.759 12.739 -12.885 1.00 82.75 82 GLN A CA 1
ATOM 689 C C . GLN A 1 82 ? -1.637 14.263 -13.052 1.00 82.75 82 GLN A C 1
ATOM 691 O O . GLN A 1 82 ? -1.732 15.002 -12.076 1.00 82.75 82 GLN A O 1
ATOM 696 N N . TYR A 1 83 ? -1.404 14.727 -14.284 1.00 81.62 83 TYR A N 1
ATOM 697 C CA . TYR A 1 83 ? -1.151 16.142 -14.616 1.00 81.62 83 TYR A CA 1
ATOM 698 C C . TYR A 1 83 ? 0.067 16.775 -13.910 1.00 81.62 83 TYR A C 1
ATOM 700 O O . TYR A 1 83 ? 0.188 17.999 -13.874 1.00 81.62 83 TYR A O 1
ATOM 708 N N . GLY A 1 84 ? 0.983 15.961 -13.376 1.00 81.25 84 GLY A N 1
ATOM 709 C CA . GLY A 1 84 ? 2.226 16.402 -12.743 1.00 81.25 84 GLY A CA 1
ATOM 710 C C . GLY A 1 84 ? 3.460 15.792 -13.407 1.00 81.25 84 GLY A C 1
ATOM 711 O O . GLY A 1 84 ? 3.370 14.836 -14.171 1.00 81.25 84 GLY A O 1
ATOM 712 N N . SER A 1 85 ? 4.637 16.346 -13.110 1.00 78.25 85 SER A N 1
ATOM 713 C CA . SER A 1 85 ? 5.924 15.839 -13.613 1.00 78.25 85 SER A CA 1
ATOM 714 C C . SER A 1 85 ? 6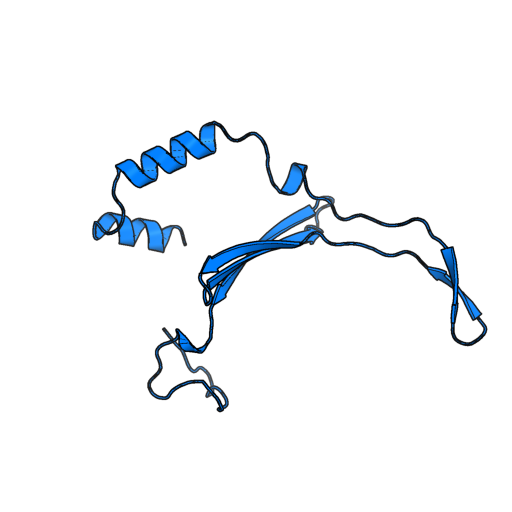.659 14.936 -12.615 1.00 78.25 85 SER A C 1
ATOM 716 O O . SER A 1 85 ? 7.805 14.563 -12.858 1.00 78.25 85 SER A O 1
ATOM 718 N N . LYS A 1 86 ? 6.047 14.650 -11.462 1.00 85.62 86 LYS A N 1
ATOM 719 C CA . LYS A 1 86 ? 6.634 13.862 -10.373 1.00 85.62 86 LYS A CA 1
ATOM 720 C C . LYS A 1 86 ? 5.990 12.481 -10.283 1.00 85.62 86 LYS A C 1
ATOM 722 O O . LYS A 1 86 ? 5.020 12.177 -10.975 1.00 85.62 86 LYS A O 1
ATOM 727 N N . THR A 1 87 ? 6.548 11.646 -9.421 1.00 87.81 87 THR A N 1
ATOM 728 C CA . THR A 1 87 ? 5.917 10.410 -8.965 1.00 87.81 87 THR A CA 1
ATOM 729 C C . THR A 1 87 ? 5.045 10.672 -7.742 1.00 87.81 87 THR A C 1
ATOM 731 O O . THR A 1 87 ? 5.258 11.647 -7.028 1.00 87.81 87 THR A O 1
ATOM 734 N N . GLN A 1 88 ? 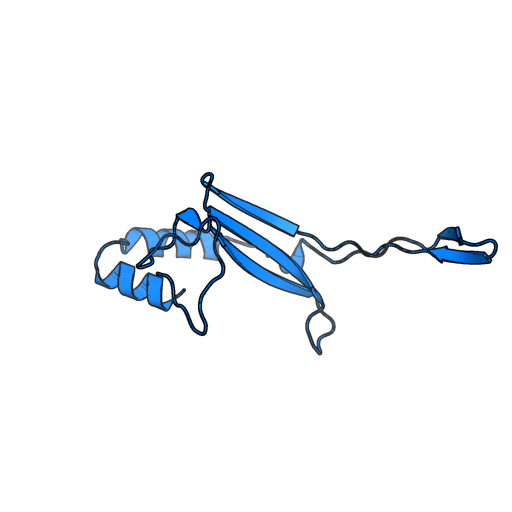4.079 9.793 -7.505 1.00 92.19 88 GLN A N 1
ATOM 735 C CA . GLN A 1 88 ? 3.210 9.776 -6.333 1.00 92.19 88 GLN A CA 1
ATOM 736 C C . GLN A 1 88 ? 3.148 8.360 -5.753 1.00 92.19 88 GLN A C 1
ATOM 738 O O . GLN A 1 88 ? 3.131 7.378 -6.506 1.00 92.19 88 GLN A O 1
ATOM 743 N N . ALA A 1 89 ? 3.102 8.250 -4.428 1.00 94.69 89 ALA A N 1
ATOM 744 C CA . ALA A 1 89 ? 2.908 6.986 -3.727 1.00 94.69 89 ALA A CA 1
ATOM 745 C C . ALA A 1 89 ? 1.418 6.739 -3.431 1.00 94.69 89 ALA A C 1
ATOM 747 O O . ALA A 1 89 ? 0.770 7.510 -2.727 1.00 94.69 89 ALA A O 1
ATOM 748 N N . MET A 1 90 ? 0.868 5.639 -3.947 1.00 94.94 90 MET A N 1
ATOM 749 C CA . MET A 1 90 ? -0.518 5.230 -3.706 1.00 94.94 90 MET A CA 1
ATOM 750 C C . MET A 1 90 ? -0.566 4.106 -2.673 1.00 94.94 90 MET A C 1
ATOM 752 O O . MET A 1 90 ? -0.038 3.028 -2.933 1.00 94.94 90 MET A O 1
ATOM 756 N N . LEU A 1 91 ?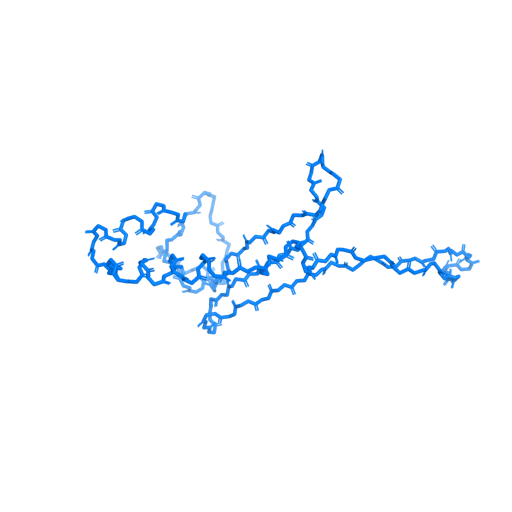 -1.211 4.353 -1.531 1.00 96.62 91 LEU A N 1
ATOM 757 C CA . LEU A 1 91 ? -1.408 3.370 -0.464 1.00 96.62 91 LEU A CA 1
ATOM 758 C C . LEU A 1 91 ? -2.742 2.634 -0.641 1.00 96.62 91 LEU A C 1
ATOM 760 O O . LEU A 1 91 ? -3.803 3.258 -0.664 1.00 96.62 91 LEU A O 1
ATOM 764 N N . TYR A 1 92 ? -2.681 1.310 -0.678 1.00 97.50 92 TYR A N 1
ATOM 765 C CA . TYR A 1 92 ? -3.824 0.408 -0.667 1.00 97.50 92 TYR A CA 1
ATOM 766 C C . TYR A 1 92 ? -3.792 -0.431 0.607 1.00 97.50 92 TYR A C 1
ATOM 768 O O . TYR A 1 92 ? -2.728 -0.871 1.039 1.00 97.50 92 TYR A O 1
ATOM 776 N N . PHE A 1 93 ? -4.957 -0.651 1.207 1.00 97.12 93 PHE A N 1
ATOM 777 C CA . PHE A 1 93 ? -5.132 -1.615 2.288 1.00 97.12 93 PHE A CA 1
ATOM 778 C C . PHE A 1 93 ? -5.894 -2.816 1.738 1.00 97.12 93 PHE A C 1
ATOM 780 O O . PHE A 1 93 ? -7.000 -2.661 1.218 1.00 97.12 93 PHE A O 1
ATOM 787 N N . CYS A 1 94 ? -5.285 -3.989 1.835 1.00 96.69 94 CYS A N 1
ATOM 788 C CA . CYS A 1 94 ? -5.804 -5.233 1.296 1.00 96.69 94 CYS A CA 1
ATOM 789 C C . CYS A 1 94 ? -6.136 -6.172 2.451 1.00 96.69 94 CYS A C 1
ATOM 791 O O . CYS A 1 94 ? -5.355 -6.314 3.393 1.00 96.69 94 CYS A O 1
ATOM 793 N N . PHE A 1 95 ? -7.278 -6.839 2.350 1.00 96.00 95 PHE A N 1
ATOM 794 C CA . PHE A 1 95 ? -7.694 -7.852 3.305 1.00 96.00 95 PHE A CA 1
ATOM 795 C C . PHE A 1 95 ? -8.417 -8.998 2.595 1.00 96.00 95 PHE A C 1
ATOM 797 O O . PHE A 1 95 ? -8.948 -8.834 1.492 1.00 96.00 95 PHE A O 1
ATOM 804 N N . SER A 1 96 ? -8.429 -10.176 3.217 1.00 94.62 96 SER A N 1
ATOM 805 C CA . SER A 1 96 ? -9.154 -11.332 2.689 1.00 94.62 96 SER A CA 1
ATOM 806 C C . SER A 1 96 ? -10.662 -11.076 2.664 1.00 94.62 96 SER A C 1
ATOM 808 O O . SER A 1 96 ? -11.243 -10.621 3.647 1.00 94.62 96 SER A O 1
ATOM 810 N N . ILE A 1 97 ? -11.337 -11.466 1.576 1.00 93.00 97 ILE A N 1
ATOM 811 C CA . ILE A 1 97 ? -12.806 -11.382 1.467 1.00 93.00 97 ILE A CA 1
ATOM 812 C C . ILE A 1 97 ? -13.530 -12.169 2.576 1.00 93.00 97 ILE A C 1
ATOM 814 O O . ILE A 1 97 ? -14.696 -11.916 2.862 1.00 93.00 97 ILE A O 1
ATOM 818 N N . LEU A 1 98 ? -12.834 -13.119 3.208 1.00 91.44 98 LEU A N 1
ATOM 819 C CA . LEU A 1 98 ? -13.340 -13.906 4.330 1.00 91.44 98 LEU A CA 1
ATOM 820 C C . LEU A 1 98 ? -13.499 -13.088 5.619 1.00 91.44 98 LEU A C 1
ATOM 822 O O . LEU A 1 98 ? -14.221 -13.522 6.511 1.00 91.44 98 LEU A O 1
ATOM 826 N N . GLU A 1 99 ? -12.845 -11.929 5.730 1.00 92.12 99 GLU A N 1
ATOM 827 C CA . GLU A 1 99 ? -12.965 -11.053 6.903 1.00 92.12 99 GLU A CA 1
ATOM 828 C C . GLU A 1 99 ? -14.254 -10.223 6.898 1.00 92.12 99 GLU A C 1
ATOM 830 O O . GLU A 1 99 ? -14.660 -9.703 7.937 1.00 92.12 99 GLU A O 1
ATOM 835 N N . LEU A 1 100 ? -14.922 -10.132 5.745 1.00 93.12 100 LEU A N 1
ATOM 836 C CA . LEU A 1 100 ? -16.129 -9.338 5.569 1.00 93.12 100 LEU A CA 1
ATOM 837 C C . LEU A 1 100 ? -17.375 -10.032 6.118 1.00 93.12 100 LEU A C 1
ATOM 839 O O . LEU A 1 100 ? -17.674 -11.191 5.816 1.00 93.12 100 LEU A O 1
ATOM 843 N N . LYS A 1 101 ? -18.187 -9.267 6.842 1.00 91.44 101 LYS A N 1
ATOM 844 C CA . LYS A 1 101 ? -19.496 -9.669 7.347 1.00 91.44 101 LYS A CA 1
ATOM 845 C C . LYS A 1 101 ? -20.589 -9.284 6.360 1.00 91.44 101 LYS A C 1
ATOM 847 O O . LYS A 1 101 ? -20.745 -8.131 5.962 1.00 91.44 101 LYS A O 1
ATOM 852 N N . THR A 1 102 ? -21.386 -10.280 5.999 1.00 90.12 102 THR A N 1
ATOM 853 C CA . THR A 1 102 ? -22.541 -10.181 5.097 1.00 90.12 102 THR A CA 1
ATOM 854 C C . THR A 1 102 ? -23.630 -11.144 5.566 1.00 90.12 102 THR A C 1
ATOM 856 O O . THR A 1 102 ? -23.359 -12.068 6.333 1.00 90.12 102 THR A O 1
ATOM 859 N N . ALA A 1 103 ? -24.872 -10.949 5.111 1.00 87.12 103 ALA A N 1
ATOM 860 C CA . ALA A 1 103 ? -25.979 -11.849 5.451 1.00 87.12 103 ALA A CA 1
ATOM 861 C C . ALA A 1 103 ? -25.745 -13.289 4.953 1.00 87.12 103 ALA A C 1
ATOM 863 O O . ALA A 1 103 ? -26.191 -14.248 5.577 1.00 87.12 103 ALA A O 1
ATOM 864 N N . THR A 1 104 ? -25.032 -13.437 3.833 1.00 88.56 104 THR A N 1
ATOM 865 C CA . THR A 1 104 ? -24.586 -14.727 3.295 1.00 88.56 104 THR A CA 1
ATOM 866 C C . THR A 1 104 ? -23.113 -14.616 2.905 1.00 88.56 104 THR A C 1
ATOM 868 O O . THR A 1 104 ? -22.770 -13.630 2.255 1.00 88.56 104 THR A O 1
ATOM 871 N N . PRO A 1 105 ? -22.239 -15.583 3.247 1.00 90.00 105 PRO A N 1
ATOM 872 C CA . PRO A 1 105 ? -20.811 -15.500 2.934 1.00 90.00 105 PRO A CA 1
ATOM 873 C C . PRO A 1 105 ? -20.546 -15.171 1.462 1.00 90.00 105 PRO A C 1
ATOM 875 O O . PRO A 1 105 ? -21.207 -15.716 0.580 1.00 90.00 105 PRO A O 1
ATOM 878 N N . LEU A 1 106 ? -19.584 -14.286 1.191 1.00 91.88 106 LEU A N 1
ATOM 879 C CA . LEU A 1 106 ? -19.235 -13.860 -0.174 1.00 91.88 106 LEU A CA 1
ATOM 880 C C . LEU A 1 106 ? -18.465 -14.929 -0.964 1.00 91.88 106 LEU A C 1
ATOM 882 O O . LEU A 1 106 ? -18.446 -14.893 -2.194 1.00 91.88 106 LEU A O 1
ATOM 886 N N . LEU A 1 107 ? -17.825 -15.877 -0.275 1.00 93.50 107 LEU A N 1
ATOM 887 C CA . LEU A 1 107 ? -17.030 -16.918 -0.917 1.00 93.50 107 LEU A CA 1
ATOM 888 C C . LEU A 1 107 ? -17.905 -17.788 -1.836 1.00 93.50 107 LEU A C 1
ATOM 890 O O . LEU A 1 107 ? -18.977 -18.239 -1.439 1.00 93.50 107 LEU A O 1
ATOM 894 N N . ASN A 1 108 ? -17.409 -18.067 -3.044 1.00 93.44 108 ASN A N 1
ATOM 895 C CA . ASN A 1 108 ? -18.054 -18.920 -4.051 1.00 93.44 108 ASN A CA 1
ATOM 896 C C . ASN A 1 108 ? -19.409 -18.417 -4.580 1.00 93.44 108 ASN A C 1
ATOM 898 O O . ASN A 1 108 ? -20.212 -19.214 -5.067 1.00 93.44 108 ASN A O 1
ATOM 902 N N . ARG A 1 109 ? -19.670 -17.106 -4.540 1.00 93.38 109 ARG A N 1
ATOM 903 C CA . ARG A 1 109 ? -20.851 -16.514 -5.183 1.00 93.38 109 ARG A CA 1
ATOM 904 C C . ARG A 1 109 ? -20.557 -15.162 -5.818 1.00 93.38 109 ARG A C 1
ATOM 906 O O . ARG A 1 109 ? -19.526 -14.544 -5.576 1.00 93.38 109 ARG A O 1
ATOM 913 N N . THR A 1 110 ? -21.502 -14.687 -6.619 1.00 93.75 110 THR A N 1
ATOM 914 C CA . THR A 1 110 ? -21.488 -13.326 -7.158 1.00 93.75 110 THR A CA 1
ATOM 915 C C . THR A 1 110 ? -22.122 -12.367 -6.150 1.00 93.75 110 THR A C 1
ATOM 917 O O . THR A 1 110 ? -23.142 -12.691 -5.533 1.00 93.75 110 THR A O 1
ATOM 920 N N . ALA A 1 111 ? -21.522 -11.188 -5.979 1.00 93.12 111 ALA A N 1
ATOM 921 C CA . ALA A 1 111 ? -22.130 -10.110 -5.208 1.00 93.12 111 ALA A CA 1
ATOM 922 C C . ALA A 1 111 ? -23.415 -9.629 -5.898 1.00 93.12 111 ALA A C 1
ATOM 924 O O . ALA A 1 111 ? -23.462 -9.492 -7.124 1.00 93.12 111 ALA A O 1
ATOM 925 N N . MET A 1 112 ? -24.464 -9.381 -5.120 1.00 94.12 112 MET A N 1
ATOM 926 C CA . MET A 1 112 ? -25.709 -8.835 -5.652 1.00 94.12 112 MET A CA 1
ATOM 927 C C . MET A 1 112 ? -25.553 -7.353 -6.011 1.00 94.12 112 MET A C 1
ATOM 929 O O . MET A 1 112 ? -24.622 -6.665 -5.585 1.00 94.12 112 MET A O 1
ATOM 933 N N . LEU A 1 113 ? -26.488 -6.841 -6.814 1.00 95.75 113 LEU A N 1
ATOM 934 C CA . LEU A 1 113 ? -26.501 -5.435 -7.201 1.00 95.75 113 LEU A CA 1
ATOM 935 C C . LEU A 1 113 ? -26.548 -4.540 -5.953 1.00 95.75 113 LEU A C 1
ATOM 937 O O . LEU A 1 113 ? -27.507 -4.606 -5.187 1.00 95.75 113 LEU A O 1
ATOM 941 N N . LYS A 1 114 ? -25.535 -3.675 -5.801 1.00 93.69 114 LYS A N 1
ATOM 942 C CA . LYS A 1 114 ? -25.375 -2.762 -4.653 1.00 93.69 114 LYS A CA 1
ATOM 943 C C . LYS A 1 114 ? -25.313 -3.487 -3.301 1.00 93.69 114 LYS A C 1
ATOM 945 O O . LYS A 1 114 ? -25.746 -2.950 -2.287 1.00 93.69 114 LYS A O 1
ATOM 950 N N . GLU A 1 115 ? -24.799 -4.713 -3.283 1.00 93.25 115 GLU A N 1
ATOM 951 C CA . GLU A 1 115 ? -24.509 -5.399 -2.032 1.00 93.25 115 GLU A CA 1
ATOM 952 C C . GLU A 1 115 ? -23.364 -4.701 -1.286 1.00 93.25 115 GLU A C 1
ATOM 954 O O . GLU A 1 115 ? -22.345 -4.345 -1.878 1.00 93.25 115 GLU A O 1
ATOM 959 N N . HIS A 1 116 ? -23.543 -4.518 0.021 1.00 92.06 116 HIS A N 1
ATOM 960 C CA . HIS A 1 116 ? -22.545 -3.951 0.919 1.00 92.06 116 HIS A CA 1
ATOM 961 C C . HIS A 1 116 ? -22.092 -5.009 1.925 1.00 92.06 116 HIS A C 1
ATOM 963 O O . HIS A 1 116 ? -22.886 -5.838 2.372 1.00 92.06 116 HIS A O 1
ATOM 969 N N . ALA A 1 117 ? -20.818 -4.946 2.288 1.00 92.44 117 ALA A N 1
ATOM 970 C CA . ALA A 1 117 ? -20.186 -5.811 3.268 1.00 92.44 117 ALA A CA 1
ATOM 971 C C . ALA A 1 117 ? -19.451 -4.951 4.303 1.00 92.44 117 ALA A C 1
ATOM 973 O O . ALA A 1 117 ? -19.022 -3.843 3.969 1.00 92.44 117 ALA A O 1
ATOM 974 N N . PHE A 1 118 ? -19.345 -5.451 5.533 1.00 91.00 118 PHE A N 1
ATOM 975 C CA . PHE A 1 118 ? -18.810 -4.714 6.683 1.00 91.00 118 PHE A CA 1
ATOM 976 C C . PHE A 1 118 ? -17.622 -5.420 7.319 1.00 91.00 118 PHE A C 1
ATOM 978 O O . PHE A 1 118 ? -17.670 -6.666 7.407 1.00 91.00 118 PHE A O 1
#

Sequence (118 aa):
MSEMIDYAKQLGLISLENLENILKYLEKQKQFIEDNFMITRERFRLHQFGGMDFELSRISYPLLIHSFNDNQLSEIVIREQQYGSKTQAMLYFCFSILELKTATPLLNRTAMLKEHAF

Nearest PDB structures (foldseek):
  7cfa-assembly1_A  TM=9.291E-01  e=1.749E-07  Campylobacter coli
  7cfa-assembly1_B  TM=9.243E-01  e=3.472E-05  Campylobacter coli
  6l2n-assembly1_A  TM=8.785E-01  e=8.775E-05  Pyrococcus abyssi GE5
  6l2o-assembly1_B-2  TM=8.599E-01  e=7.451E-05  Pyrococcus abyssi GE5
  3waz-assembly1_A  TM=8.611E-01  e=1.599E-04  Pyrococcus abyssi GE5

Mean predicted aligned error: 5.02 Å

InterPro domains:
  IPR018576 Restriction endonuclease, type II, Pab1 [PF09522] (37-118)

Solvent-accessible surface area (backbone atoms only — not comparable to full-atom values): 7534 Å² total; per-residue (Å²): 107,71,65,58,52,50,52,34,41,75,72,60,78,41,57,71,66,59,54,54,50,51,50,62,52,56,74,69,60,85,82,50,67,73,83,75,55,69,77,44,71,53,76,69,40,85,42,79,56,96,92,40,84,40,79,45,61,54,76,46,64,51,74,49,76,49,76,81,51,100,54,35,34,36,39,38,40,50,39,76,32,86,99,50,96,49,71,41,75,46,81,43,82,47,65,47,75,83,77,49,49,54,100,61,78,64,77,98,57,82,82,57,93,89,63,77,72,86

Organism: NCBI:txid1407463

Foldseek 3Di:
DVVVVVVCVVVVVDDPVNVVVVVVVVVPDPDDPQVVFDWDKAAWDWDDDPNDTDTDIDIDWDKDWADPDPFKIKIWTWDDDDVDPGIDTDIDIGGDQQVWDDPDRPPPDDADDPGDTD

Secondary structure (DSSP, 8-state):
-HHHHHHHHHTTSS-HHHHHHHHHHHHT----HHHH---EEPPPEEEEETTEEEEE--EE--EEEEEEETTEEEEEEEEEPTTSSSEEEEEEEEE-GGG---SS--TTSPPPTT----